Protein AF-A0A961GUF7-F1 (afdb_monomer_lite)

Radius of gyration: 29.28 Å; chains: 1; bounding box: 53×40×86 Å

Foldseek 3Di:
DDDDPPDDDDDDVPDDDDDQDQDPADPVLVVLVVLLVVLVVVLVVQLDDDPQLVVLVVQLVVLVVLLVPDDPPDPSNVVSVVSNVVSVVSNVVVNPRDPVSVVSVVVSVVSVVVSVVSSVVSSVVSVVPDPPPDPDPDDD

pLDDT: mean 87.53, std 17.54, range [31.72, 98.44]

Sequence (140 aa):
GEPERLTEARLRPGDTYTVIARPPATRREHKLASRVESLSETEARLARTTRSQRRAARALARAQRRLDRRRPGTRRHRRAAADEERAGRRFDKVMAPSRKLVAVRKELAAAERELKRSRAASLRAARRSRPDATTRVVYR

Secondary structure (DSSP, 8-state):
-PPP------PPTT------PPPPPPHHHHHHHHHHHHHHHHHHHHHSPPHHHHHHHHHHHHHHHHHHTSPTTSHHHHHHHHHHHHHHHHHHHHHSPPHHHHHHHHHHHHHHHHHHHHHHHHHHHHHHTS----------

Structure (mmCIF, N/CA/C/O backbone):
data_AF-A0A961GUF7-F1
#
_entry.id   AF-A0A961GUF7-F1
#
loop_
_atom_site.group_PDB
_atom_site.id
_atom_site.type_symbol
_atom_site.label_atom_id
_atom_site.label_alt_id
_atom_site.label_comp_id
_atom_site.label_asym_id
_atom_site.label_entity_id
_atom_site.label_seq_id
_atom_site.pdbx_PDB_ins_code
_atom_site.Cartn_x
_atom_site.Cartn_y
_atom_site.Cartn_z
_atom_site.occupancy
_atom_site.B_iso_or_equiv
_atom_site.auth_seq_id
_atom_site.auth_comp_id
_atom_site.auth_asym_id
_atom_site.auth_atom_id
_atom_site.pdbx_PDB_model_num
ATOM 1 N N . GLY A 1 1 ? 9.453 -22.318 -10.885 1.00 40.59 1 GLY A N 1
ATOM 2 C CA . GLY A 1 1 ? 8.403 -21.591 -11.616 1.00 40.59 1 GLY A CA 1
ATOM 3 C C . GLY A 1 1 ? 8.071 -22.406 -12.834 1.00 40.59 1 GLY A C 1
ATOM 4 O O . GLY A 1 1 ? 9.003 -22.860 -13.486 1.00 40.59 1 GLY A O 1
ATOM 5 N N . GLU A 1 2 ? 6.792 -22.666 -13.076 1.00 37.19 2 GLU A N 1
ATOM 6 C CA . GLU A 1 2 ? 6.354 -23.392 -14.270 1.00 37.19 2 GLU A CA 1
ATOM 7 C C . GLU A 1 2 ? 6.671 -22.583 -15.540 1.00 37.19 2 GLU A C 1
ATOM 9 O O . GLU A 1 2 ? 6.652 -21.348 -15.492 1.00 37.19 2 GLU A O 1
ATOM 14 N N . PRO A 1 3 ? 7.010 -23.239 -16.663 1.00 50.47 3 PRO A N 1
ATOM 15 C CA . PRO A 1 3 ? 7.293 -22.545 -17.911 1.00 50.47 3 PRO A CA 1
ATOM 16 C C . PRO A 1 3 ? 6.023 -21.876 -18.455 1.00 50.47 3 PRO A C 1
ATOM 18 O O . PRO A 1 3 ? 5.058 -22.539 -18.828 1.00 50.47 3 PRO A O 1
ATOM 21 N N . GLU A 1 4 ? 6.033 -20.546 -18.529 1.00 58.47 4 GLU A N 1
ATOM 22 C CA . GLU A 1 4 ? 4.960 -19.759 -19.139 1.00 58.47 4 GLU A CA 1
ATOM 23 C C . GLU A 1 4 ? 5.025 -19.889 -20.674 1.00 58.47 4 GLU A C 1
ATOM 25 O O . GLU A 1 4 ? 6.028 -19.542 -21.306 1.00 58.47 4 GLU A O 1
ATOM 30 N N . ARG A 1 5 ? 3.959 -20.411 -21.295 1.00 55.38 5 ARG A N 1
ATOM 31 C CA . ARG A 1 5 ? 3.856 -20.571 -22.755 1.00 55.38 5 ARG A CA 1
ATOM 32 C C . ARG A 1 5 ? 3.503 -19.214 -23.382 1.00 55.38 5 ARG A C 1
ATOM 34 O O . ARG A 1 5 ? 2.359 -18.782 -23.334 1.00 55.38 5 ARG A O 1
ATOM 41 N N . LEU A 1 6 ? 4.502 -18.523 -23.939 1.00 58.75 6 LEU A N 1
ATOM 42 C CA . LEU A 1 6 ? 4.379 -17.122 -24.382 1.00 58.75 6 LEU A CA 1
ATOM 43 C C . LEU A 1 6 ? 3.678 -16.944 -25.741 1.00 58.75 6 LEU A C 1
ATOM 45 O O . LEU A 1 6 ? 2.988 -15.949 -25.950 1.00 58.75 6 LEU A O 1
ATOM 49 N N . THR A 1 7 ? 3.882 -17.853 -26.697 1.00 62.16 7 THR A N 1
ATOM 50 C CA . THR A 1 7 ? 3.245 -17.832 -28.030 1.00 62.16 7 THR A CA 1
ATOM 51 C C . THR A 1 7 ? 3.310 -19.231 -28.644 1.00 62.16 7 THR A C 1
ATOM 53 O O . THR A 1 7 ? 4.280 -19.955 -28.423 1.00 62.16 7 THR A O 1
ATOM 56 N N . GLU A 1 8 ? 2.298 -19.604 -29.427 1.00 68.69 8 GLU A N 1
ATOM 57 C CA . GLU A 1 8 ? 2.283 -20.823 -30.237 1.00 68.69 8 GLU A CA 1
ATOM 58 C C . GLU A 1 8 ? 2.378 -20.436 -31.717 1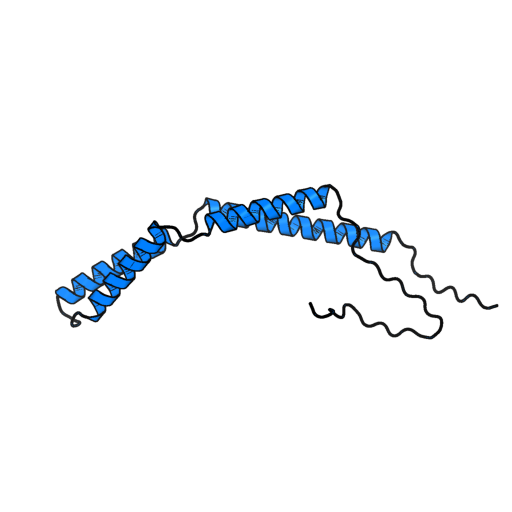.00 68.69 8 GLU A C 1
ATOM 60 O O . GLU A 1 8 ? 1.555 -19.673 -32.219 1.00 68.69 8 GLU A O 1
ATOM 65 N N . ALA A 1 9 ? 3.411 -20.925 -32.405 1.00 70.00 9 ALA A N 1
ATOM 66 C CA . ALA A 1 9 ? 3.609 -20.718 -33.835 1.00 70.00 9 ALA A CA 1
ATOM 67 C C . ALA A 1 9 ? 3.591 -22.077 -34.540 1.00 70.00 9 ALA A C 1
ATOM 69 O O . ALA A 1 9 ? 4.300 -22.998 -34.134 1.00 70.00 9 ALA A O 1
ATOM 70 N N . ARG A 1 10 ? 2.779 -22.206 -35.593 1.00 76.81 10 ARG A N 1
ATOM 71 C CA . ARG A 1 10 ? 2.791 -23.383 -36.469 1.00 76.81 10 ARG A CA 1
ATOM 72 C C . ARG A 1 10 ? 3.841 -23.158 -37.549 1.00 76.81 10 ARG A C 1
ATOM 74 O O . ARG A 1 10 ? 3.606 -22.378 -38.464 1.00 76.81 10 ARG A O 1
ATOM 81 N N . LEU A 1 11 ? 4.985 -23.816 -37.399 1.00 76.88 11 LEU A N 1
ATOM 82 C CA . LEU A 1 11 ? 6.093 -23.761 -38.349 1.00 76.88 11 LEU A CA 1
ATOM 83 C C . LEU A 1 11 ? 6.008 -24.949 -39.310 1.00 76.88 11 LEU A C 1
ATOM 85 O O . LEU A 1 11 ? 5.715 -26.071 -38.891 1.00 76.88 11 LEU A O 1
ATOM 89 N N . ARG A 1 12 ? 6.257 -24.704 -40.594 1.00 86.31 12 ARG A N 1
ATOM 90 C CA . ARG A 1 12 ? 6.441 -25.736 -41.616 1.00 86.31 12 ARG A CA 1
ATOM 91 C C . ARG A 1 12 ? 7.922 -26.130 -41.707 1.00 86.31 12 ARG A C 1
ATOM 93 O O . ARG A 1 12 ? 8.792 -25.336 -41.342 1.00 86.31 12 ARG A O 1
ATOM 100 N N . PRO A 1 13 ? 8.245 -27.334 -42.210 1.00 81.00 13 PRO A N 1
ATOM 101 C CA . PRO A 1 13 ? 9.623 -27.690 -42.536 1.00 81.00 13 PRO A CA 1
ATOM 102 C C . PRO A 1 13 ? 10.240 -26.657 -43.493 1.00 81.00 13 PRO A C 1
ATOM 104 O O . PRO A 1 13 ? 9.672 -26.380 -44.546 1.00 81.00 13 PRO A O 1
ATOM 107 N N . GLY A 1 14 ? 11.379 -26.076 -43.105 1.00 79.94 14 GLY A N 1
ATOM 108 C CA . GLY A 1 14 ? 12.050 -24.995 -43.841 1.00 79.94 14 GLY A CA 1
ATOM 109 C C . GLY A 1 14 ? 11.772 -23.579 -43.318 1.00 79.94 14 GLY A C 1
ATOM 110 O O . GLY A 1 14 ? 12.483 -22.651 -43.703 1.00 79.94 14 GLY A O 1
ATOM 111 N N . ASP A 1 15 ? 10.810 -23.394 -42.407 1.00 77.38 15 ASP A N 1
ATOM 112 C CA . ASP A 1 15 ? 10.565 -22.090 -41.787 1.00 77.38 15 ASP A CA 1
ATOM 113 C C . ASP A 1 15 ? 11.681 -21.719 -40.803 1.00 77.38 15 ASP A C 1
ATOM 115 O O . ASP A 1 15 ? 12.154 -22.534 -40.009 1.00 77.38 15 ASP A O 1
ATOM 119 N N . THR A 1 16 ? 12.057 -20.440 -40.801 1.00 73.62 16 THR A N 1
ATOM 120 C CA . THR A 1 16 ? 12.951 -19.864 -39.792 1.00 73.62 16 THR A CA 1
ATOM 121 C C . THR A 1 16 ? 12.153 -18.944 -38.881 1.00 73.62 16 THR A C 1
ATOM 123 O O . THR A 1 16 ? 11.399 -18.093 -39.349 1.00 73.62 16 THR A O 1
ATOM 126 N N . TYR A 1 17 ? 12.339 -19.073 -37.570 1.00 70.19 17 TYR A N 1
ATOM 127 C CA . TYR A 1 17 ? 11.728 -18.192 -36.579 1.00 70.19 17 TYR A CA 1
ATOM 128 C C . TYR A 1 17 ? 12.802 -17.417 -35.817 1.00 70.19 17 TYR A C 1
ATOM 130 O O . TYR A 1 17 ? 13.920 -17.887 -35.621 1.00 70.19 17 TYR A O 1
ATOM 138 N N . THR A 1 18 ? 12.457 -16.212 -35.361 1.00 71.50 18 THR A N 1
ATOM 139 C CA . THR A 1 18 ? 13.334 -15.398 -34.511 1.00 71.50 18 THR A CA 1
ATOM 140 C C . THR A 1 18 ? 12.664 -15.160 -33.169 1.00 71.50 18 THR A C 1
ATOM 142 O O . THR A 1 18 ? 11.615 -14.524 -33.090 1.00 71.50 18 THR A O 1
ATOM 145 N N . VAL A 1 19 ? 13.299 -15.620 -32.091 1.00 74.31 19 VAL A N 1
ATOM 146 C CA . VAL A 1 19 ? 12.893 -15.269 -30.727 1.00 74.31 19 VAL A CA 1
ATOM 147 C C . VAL A 1 19 ? 13.631 -14.002 -30.312 1.00 74.31 19 VAL A C 1
ATOM 149 O O . VAL A 1 19 ? 14.859 -13.924 -30.371 1.00 74.31 19 VAL A O 1
ATOM 152 N N . ILE A 1 20 ? 12.878 -12.987 -29.889 1.00 70.56 20 ILE A N 1
ATOM 153 C CA . ILE A 1 20 ? 13.441 -11.737 -29.375 1.00 70.56 20 ILE A CA 1
ATOM 154 C C . ILE A 1 20 ? 13.263 -11.730 -27.863 1.00 70.56 20 ILE A C 1
ATOM 156 O O . ILE A 1 20 ? 12.173 -11.469 -27.349 1.00 70.56 20 ILE A O 1
ATOM 160 N N . ALA A 1 21 ? 14.354 -12.024 -27.159 1.00 76.31 21 ALA A N 1
ATOM 161 C CA . ALA A 1 21 ? 14.432 -11.864 -25.716 1.00 76.31 21 ALA A CA 1
ATOM 162 C C . ALA A 1 21 ? 14.376 -10.377 -25.321 1.00 76.31 21 ALA A C 1
ATOM 164 O O . ALA A 1 21 ? 14.569 -9.476 -26.144 1.00 76.31 21 ALA A O 1
ATOM 165 N N . ARG A 1 22 ? 14.121 -10.104 -24.035 1.00 79.38 22 ARG A N 1
ATOM 166 C CA . ARG A 1 22 ? 14.211 -8.738 -23.509 1.00 79.38 22 ARG A CA 1
ATOM 167 C C . ARG A 1 22 ? 15.664 -8.251 -23.655 1.00 79.38 22 ARG A C 1
ATOM 169 O O . ARG A 1 22 ? 16.560 -8.964 -23.204 1.00 79.38 22 ARG A O 1
ATOM 176 N N . PRO A 1 23 ? 15.907 -7.070 -24.252 1.00 87.69 23 PRO A N 1
ATOM 177 C CA . PRO A 1 23 ? 17.255 -6.519 -24.327 1.00 87.69 23 PRO A CA 1
ATOM 178 C C . PRO A 1 23 ? 17.822 -6.264 -22.919 1.00 87.69 23 PRO A C 1
ATOM 180 O O . PRO A 1 23 ? 17.041 -6.124 -21.966 1.00 87.69 23 PRO A O 1
ATOM 183 N N . PRO A 1 24 ? 19.158 -6.189 -22.772 1.00 89.62 24 PRO A N 1
ATOM 184 C CA . PRO A 1 24 ? 19.772 -5.824 -21.501 1.00 89.62 24 PRO A CA 1
ATOM 185 C C . PRO A 1 24 ? 19.255 -4.461 -21.035 1.00 89.62 24 PRO A C 1
ATOM 187 O O . PRO A 1 24 ? 18.949 -3.581 -21.845 1.00 89.62 24 PRO A O 1
ATOM 190 N N . ALA A 1 25 ? 19.139 -4.297 -19.718 1.00 92.06 25 ALA A N 1
ATOM 191 C CA . ALA A 1 25 ? 18.610 -3.069 -19.151 1.00 92.06 25 ALA A CA 1
ATOM 192 C C . ALA A 1 25 ? 19.549 -1.887 -19.428 1.00 92.06 25 ALA A C 1
ATOM 194 O O . ALA A 1 25 ? 20.769 -1.980 -19.295 1.00 92.06 25 ALA A O 1
ATOM 195 N N . THR A 1 26 ? 18.977 -0.743 -19.795 1.00 94.75 26 THR A N 1
ATOM 196 C CA . THR A 1 26 ? 19.767 0.478 -20.011 1.00 94.75 26 THR A CA 1
ATOM 197 C C . THR A 1 26 ? 20.189 1.112 -18.682 1.00 94.75 26 THR A C 1
ATOM 199 O O . THR A 1 26 ? 19.563 0.897 -17.643 1.00 94.75 26 THR A O 1
ATOM 202 N N . ARG A 1 27 ? 21.197 2.002 -18.693 1.00 96.56 27 ARG A N 1
ATOM 203 C CA . ARG A 1 27 ? 21.594 2.779 -17.496 1.00 96.56 27 ARG A CA 1
ATOM 204 C C . ARG A 1 27 ? 20.412 3.527 -16.865 1.00 96.56 27 ARG A C 1
ATOM 206 O O . ARG A 1 27 ? 20.327 3.630 -15.642 1.00 96.56 27 ARG A O 1
ATOM 213 N N . ARG A 1 28 ? 19.490 4.047 -17.686 1.00 95.38 28 ARG A N 1
ATOM 214 C CA . ARG A 1 28 ? 18.261 4.702 -17.210 1.00 95.38 28 ARG A CA 1
ATOM 215 C C . ARG A 1 28 ? 17.332 3.706 -16.518 1.00 95.38 28 ARG A C 1
ATOM 217 O O . ARG A 1 28 ? 16.803 4.018 -15.457 1.00 95.38 28 ARG A O 1
ATOM 224 N N . GLU A 1 29 ? 17.150 2.521 -17.090 1.00 96.00 29 GLU A N 1
ATOM 225 C CA . GLU A 1 29 ? 16.317 1.467 -16.501 1.00 96.00 29 GLU A CA 1
ATOM 226 C C . GLU A 1 29 ? 16.893 0.946 -15.188 1.00 96.00 29 GLU A C 1
ATOM 228 O O . GLU A 1 29 ? 16.124 0.720 -14.260 1.00 96.00 29 GLU A O 1
ATOM 233 N N . HIS A 1 30 ? 18.219 0.836 -15.071 1.00 97.75 30 HIS A N 1
ATOM 234 C CA . HIS A 1 30 ? 18.876 0.533 -13.799 1.00 97.75 30 HIS A CA 1
ATOM 235 C C . HIS A 1 30 ? 18.569 1.595 -12.740 1.00 97.75 30 HIS A C 1
ATOM 237 O O . HIS A 1 30 ? 18.101 1.254 -11.659 1.00 97.75 30 HIS A O 1
ATOM 243 N N . LYS A 1 31 ? 18.728 2.887 -13.064 1.00 98.00 31 LYS A N 1
ATOM 244 C CA . LYS A 1 31 ? 18.386 3.981 -12.136 1.00 98.00 31 LYS A CA 1
ATOM 245 C C . LYS A 1 31 ? 16.916 3.946 -11.705 1.00 98.00 31 LYS A C 1
ATOM 247 O O . LYS A 1 31 ? 16.616 4.140 -10.530 1.00 98.00 31 LYS A O 1
ATOM 252 N N . LEU A 1 32 ? 15.999 3.707 -12.644 1.00 97.56 32 LEU A N 1
ATOM 253 C CA . LEU A 1 32 ? 14.570 3.590 -12.347 1.00 97.56 32 LEU A CA 1
ATOM 254 C C . LEU A 1 32 ? 14.267 2.366 -11.476 1.00 97.56 32 LEU A C 1
ATOM 256 O O . LEU A 1 32 ? 13.469 2.478 -10.552 1.00 97.56 32 LEU A O 1
ATOM 260 N N . ALA A 1 33 ? 14.914 1.228 -11.734 1.00 97.50 33 ALA A N 1
ATOM 261 C CA . ALA A 1 33 ? 14.763 0.021 -10.928 1.00 97.50 33 ALA A CA 1
ATOM 262 C C . ALA A 1 33 ? 15.242 0.241 -9.487 1.00 97.50 33 ALA A C 1
ATOM 264 O O . ALA A 1 33 ? 14.477 -0.022 -8.564 1.00 97.50 33 ALA A O 1
ATOM 265 N N . SER A 1 34 ? 16.430 0.822 -9.292 1.00 98.19 34 SER A N 1
ATOM 266 C CA . SER A 1 34 ? 16.925 1.170 -7.954 1.00 98.19 34 SER A CA 1
ATOM 267 C C . SER A 1 34 ? 15.997 2.156 -7.240 1.00 98.19 34 SER A C 1
ATOM 269 O O . SER A 1 34 ? 15.738 2.018 -6.051 1.00 98.19 34 SER A O 1
ATOM 271 N N . ARG A 1 35 ? 15.426 3.132 -7.962 1.00 98.00 35 ARG A N 1
ATOM 272 C CA . ARG A 1 35 ? 14.443 4.058 -7.378 1.00 98.00 35 ARG A CA 1
ATOM 273 C C . ARG A 1 35 ? 13.168 3.341 -6.927 1.00 98.00 35 ARG A C 1
ATOM 275 O O . ARG A 1 35 ? 12.659 3.654 -5.854 1.00 98.00 35 ARG A O 1
ATOM 282 N N . VAL A 1 36 ? 12.644 2.418 -7.737 1.00 98.31 36 VAL A N 1
ATOM 283 C CA . VAL A 1 36 ? 11.478 1.590 -7.378 1.00 98.31 36 VAL A CA 1
ATOM 284 C C . VAL A 1 36 ? 11.777 0.778 -6.120 1.00 98.31 36 VAL A C 1
ATOM 286 O O . VAL A 1 36 ? 10.971 0.781 -5.196 1.00 98.31 36 VAL A O 1
ATOM 289 N N . GLU A 1 37 ? 12.951 0.157 -6.050 1.00 98.31 37 GLU A N 1
ATOM 290 C CA . GLU A 1 37 ? 13.391 -0.624 -4.893 1.00 98.31 37 GLU A CA 1
ATOM 291 C C . GLU A 1 37 ? 13.453 0.227 -3.616 1.00 98.31 37 GLU A C 1
ATOM 293 O O . GLU A 1 37 ? 12.766 -0.076 -2.642 1.00 98.31 37 GLU A O 1
ATOM 298 N N . SER A 1 38 ? 14.149 1.368 -3.641 1.00 98.12 38 SER A N 1
ATOM 299 C CA . SER A 1 38 ? 14.241 2.258 -2.473 1.00 98.12 38 SER A CA 1
ATOM 300 C C . SER A 1 38 ? 12.882 2.816 -2.022 1.00 98.12 38 SER A C 1
ATOM 302 O O . SER A 1 38 ? 12.622 2.978 -0.822 1.00 98.12 38 SER A O 1
ATOM 304 N N . LEU A 1 39 ? 11.992 3.135 -2.971 1.00 98.31 39 LEU A N 1
ATOM 305 C CA . LEU A 1 39 ? 10.632 3.582 -2.661 1.00 98.31 39 LEU A CA 1
ATOM 306 C C . LEU A 1 39 ? 9.795 2.447 -2.062 1.00 98.31 39 LEU A C 1
ATOM 308 O O . LEU A 1 39 ? 9.063 2.696 -1.105 1.00 98.31 39 LEU A O 1
ATOM 312 N N . SER A 1 40 ? 9.938 1.222 -2.571 1.00 98.25 40 SER A N 1
ATOM 313 C CA . SER A 1 40 ? 9.279 0.023 -2.044 1.00 98.25 40 SER A CA 1
ATOM 314 C C . SER A 1 40 ? 9.712 -0.270 -0.606 1.00 98.25 40 SER A C 1
ATOM 316 O O . SER A 1 40 ? 8.872 -0.441 0.274 1.00 98.25 40 SER A O 1
ATOM 318 N N . GLU A 1 41 ? 11.012 -0.217 -0.308 1.00 98.19 41 GLU A N 1
ATOM 319 C CA . GLU A 1 41 ? 11.518 -0.375 1.062 1.00 98.19 41 GLU A CA 1
ATOM 320 C C . GLU A 1 41 ? 10.976 0.703 2.009 1.00 98.19 41 GLU A C 1
ATOM 322 O O . GLU A 1 41 ? 10.604 0.437 3.159 1.00 98.19 41 GLU A O 1
ATOM 327 N N . THR A 1 42 ? 10.908 1.945 1.522 1.00 97.69 42 THR A N 1
ATOM 328 C CA . THR A 1 42 ? 10.363 3.064 2.291 1.00 97.69 42 THR A CA 1
ATOM 329 C C . THR A 1 42 ? 8.868 2.893 2.545 1.00 97.69 42 THR A C 1
ATOM 331 O O . THR A 1 42 ? 8.425 3.135 3.671 1.00 97.69 42 THR A O 1
ATOM 334 N N . GLU A 1 43 ? 8.100 2.464 1.541 1.00 97.94 43 GLU A N 1
ATOM 335 C CA . GLU A 1 43 ? 6.679 2.127 1.661 1.00 97.94 43 GLU A CA 1
ATOM 336 C C . GLU A 1 43 ? 6.488 1.036 2.710 1.00 97.94 43 GLU A C 1
ATOM 338 O O . GLU A 1 43 ? 5.785 1.268 3.695 1.00 97.94 43 GLU A O 1
ATOM 343 N N . ALA A 1 44 ? 7.224 -0.071 2.583 1.00 97.38 44 ALA A N 1
ATOM 344 C CA . ALA A 1 44 ? 7.137 -1.209 3.484 1.00 97.38 44 ALA A CA 1
ATOM 345 C C . ALA A 1 44 ? 7.438 -0.802 4.927 1.00 97.38 44 ALA A C 1
ATOM 347 O O . ALA A 1 44 ? 6.721 -1.192 5.847 1.00 97.38 44 ALA A O 1
ATOM 348 N N . ARG A 1 45 ? 8.468 0.028 5.149 1.00 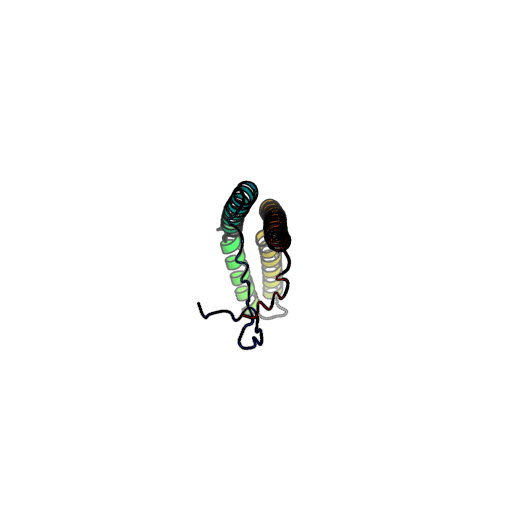96.94 45 ARG A N 1
ATOM 349 C CA . ARG A 1 45 ? 8.806 0.567 6.475 1.00 96.94 45 ARG A CA 1
ATOM 350 C C . ARG A 1 45 ? 7.692 1.448 7.045 1.00 96.94 45 ARG A C 1
ATOM 352 O O . ARG A 1 45 ? 7.393 1.337 8.232 1.00 96.94 45 ARG A O 1
ATOM 359 N N . LEU A 1 46 ? 7.103 2.326 6.233 1.00 95.38 46 LEU A N 1
ATOM 360 C CA . LEU A 1 46 ? 6.041 3.247 6.657 1.00 95.38 46 LEU A CA 1
ATOM 361 C C . LEU A 1 46 ? 4.689 2.550 6.858 1.00 95.38 46 LEU A C 1
ATOM 363 O O . LEU A 1 46 ? 3.886 3.015 7.665 1.00 95.38 46 LEU A O 1
ATOM 367 N N . ALA A 1 47 ? 4.440 1.454 6.145 1.00 94.94 47 ALA A N 1
ATOM 368 C CA . ALA A 1 47 ? 3.231 0.649 6.257 1.00 94.94 47 ALA A CA 1
ATOM 369 C C . ALA A 1 47 ? 3.228 -0.264 7.496 1.00 94.94 47 ALA A C 1
ATOM 371 O O . ALA A 1 47 ? 2.176 -0.790 7.866 1.00 94.94 47 ALA A O 1
ATOM 372 N N . ARG A 1 48 ? 4.378 -0.451 8.168 1.00 94.75 48 ARG A N 1
ATOM 373 C CA . ARG A 1 48 ? 4.464 -1.303 9.364 1.00 94.75 48 ARG A CA 1
ATOM 374 C C . ARG A 1 48 ? 3.535 -0.813 10.465 1.00 94.75 48 ARG A C 1
ATOM 376 O O . ARG A 1 48 ? 3.498 0.370 10.805 1.00 94.75 48 ARG A O 1
ATOM 383 N N . THR A 1 49 ? 2.859 -1.764 11.105 1.00 93.75 49 THR A N 1
ATOM 384 C CA . THR A 1 49 ? 1.958 -1.461 12.212 1.00 93.75 49 THR A CA 1
ATOM 385 C C . THR A 1 49 ? 2.714 -0.864 13.395 1.00 93.75 49 THR A C 1
ATOM 387 O O . THR A 1 49 ? 3.626 -1.460 13.974 1.00 93.75 49 THR A O 1
ATOM 390 N N . THR A 1 50 ? 2.284 0.315 13.817 1.00 95.00 50 THR A N 1
ATOM 391 C CA . THR A 1 50 ? 2.918 1.061 14.904 1.00 95.00 50 THR A CA 1
ATOM 392 C C . THR A 1 50 ? 2.381 0.649 16.279 1.00 95.00 50 THR A C 1
ATOM 394 O O . THR A 1 50 ? 1.353 -0.021 16.433 1.00 95.00 50 THR A O 1
ATOM 397 N N . ARG A 1 51 ? 3.077 1.059 17.348 1.00 96.75 51 ARG A N 1
ATOM 398 C CA . ARG A 1 51 ? 2.614 0.832 18.730 1.00 96.75 51 ARG A CA 1
ATOM 399 C C . ARG A 1 51 ? 1.297 1.561 19.021 1.00 96.75 51 ARG A C 1
ATOM 401 O O . ARG A 1 51 ? 0.475 1.032 19.768 1.00 96.75 51 ARG A O 1
ATOM 408 N N . SER A 1 52 ? 1.087 2.749 18.452 1.00 95.88 52 SER A N 1
ATOM 409 C CA . SER A 1 52 ? -0.149 3.526 18.616 1.00 95.88 52 SER A CA 1
ATOM 410 C C . SER A 1 52 ? -1.342 2.831 17.962 1.00 95.88 52 SER A C 1
ATOM 412 O O . SE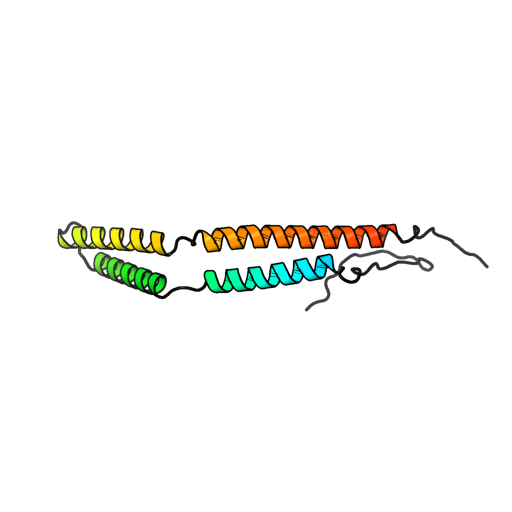R A 1 52 ? -2.369 2.692 18.621 1.00 95.88 52 SER A O 1
ATOM 414 N N . GLN A 1 53 ? -1.184 2.304 16.744 1.00 96.88 53 GLN A N 1
ATOM 415 C CA . GLN A 1 53 ? -2.205 1.502 16.056 1.00 96.88 53 GLN A CA 1
ATOM 416 C C . GLN A 1 53 ? -2.592 0.262 16.868 1.00 96.88 53 GLN A C 1
ATOM 418 O O . GLN A 1 53 ? -3.769 0.046 17.151 1.00 96.88 53 GLN A O 1
ATOM 423 N N . ARG A 1 54 ? -1.604 -0.497 17.364 1.00 97.69 54 ARG A N 1
ATOM 424 C CA . ARG A 1 54 ? -1.862 -1.655 18.243 1.00 97.69 54 ARG A CA 1
ATOM 425 C C . ARG A 1 54 ? -2.593 -1.269 19.530 1.00 97.69 54 ARG A C 1
ATOM 427 O O . ARG A 1 54 ? -3.476 -1.994 19.983 1.00 97.69 54 ARG A O 1
ATOM 434 N N . ARG A 1 55 ? -2.232 -0.137 20.145 1.00 97.94 55 ARG A N 1
ATOM 435 C CA . ARG A 1 55 ? -2.908 0.373 21.350 1.00 97.94 55 ARG A CA 1
ATOM 436 C C . ARG A 1 55 ? -4.350 0.787 21.060 1.00 97.94 55 ARG A C 1
ATOM 438 O O . ARG A 1 55 ? -5.219 0.443 21.854 1.00 97.94 55 ARG A O 1
ATOM 445 N N . ALA A 1 56 ? -4.598 1.473 19.946 1.00 98.00 56 ALA A N 1
ATOM 446 C CA . ALA A 1 56 ? -5.940 1.866 19.528 1.00 98.00 56 ALA A CA 1
ATOM 447 C C . ALA A 1 56 ? -6.822 0.636 19.260 1.00 98.00 56 ALA A C 1
ATOM 449 O O . ALA A 1 56 ? -7.912 0.550 19.815 1.00 98.00 56 ALA A O 1
ATOM 450 N N . ALA A 1 57 ? -6.304 -0.366 18.538 1.00 97.81 57 ALA A N 1
ATOM 451 C CA . ALA A 1 57 ? -7.002 -1.630 18.284 1.00 97.81 57 ALA A CA 1
ATOM 452 C C . ALA A 1 57 ? -7.396 -2.345 19.586 1.00 97.81 57 ALA A C 1
ATOM 454 O O . ALA A 1 57 ? -8.543 -2.737 19.784 1.00 97.81 57 ALA A O 1
ATOM 455 N N . ARG A 1 58 ? -6.452 -2.458 20.533 1.00 98.19 58 ARG A N 1
ATOM 456 C CA . ARG A 1 58 ? -6.711 -3.065 21.849 1.00 98.19 58 ARG A CA 1
ATOM 457 C C . ARG A 1 58 ? -7.718 -2.269 22.678 1.00 98.19 58 ARG A C 1
ATOM 459 O O . ARG A 1 58 ? -8.468 -2.871 23.443 1.00 98.19 58 ARG A O 1
ATOM 466 N N . ALA A 1 59 ? -7.702 -0.939 22.586 1.00 98.12 59 ALA A N 1
ATOM 467 C CA . ALA A 1 59 ? -8.657 -0.084 23.283 1.00 98.12 59 ALA A CA 1
ATOM 468 C C . ALA A 1 59 ? -10.075 -0.278 22.730 1.00 98.12 59 ALA A C 1
ATOM 470 O O . ALA A 1 59 ? -10.985 -0.521 23.521 1.00 98.12 59 ALA A O 1
ATOM 471 N N . LEU A 1 60 ? -10.232 -0.277 21.403 1.00 98.38 60 LEU A N 1
ATOM 472 C CA . LEU A 1 60 ? -11.506 -0.542 20.735 1.00 98.38 60 LEU A CA 1
ATOM 473 C C . LEU A 1 60 ? -12.059 -1.924 21.105 1.00 98.38 60 LEU A C 1
ATOM 475 O O . LEU A 1 60 ? -13.153 -2.019 21.650 1.00 98.38 60 LEU A O 1
ATOM 479 N N . ALA A 1 61 ? -11.248 -2.979 20.988 1.00 98.44 61 ALA A N 1
ATOM 480 C CA . ALA A 1 61 ? -11.659 -4.339 21.352 1.00 98.44 61 ALA A CA 1
ATOM 481 C C . ALA A 1 61 ? -12.034 -4.498 22.843 1.00 98.44 61 ALA A C 1
ATOM 483 O O . ALA A 1 61 ? -12.771 -5.406 23.232 1.00 98.44 61 ALA A O 1
ATOM 484 N N . ARG A 1 62 ? -11.492 -3.662 23.737 1.00 98.31 62 ARG A N 1
ATOM 485 C CA . ARG A 1 62 ? -11.908 -3.632 25.151 1.00 98.31 62 ARG A CA 1
ATOM 486 C C . ARG A 1 62 ? -13.223 -2.884 25.340 1.00 98.31 62 ARG A C 1
ATOM 488 O O . ARG A 1 62 ? -14.008 -3.300 26.189 1.00 98.31 62 ARG A O 1
ATOM 495 N N . ALA A 1 63 ? -13.441 -1.801 24.597 1.00 97.81 63 ALA A N 1
ATOM 496 C CA . ALA A 1 63 ? -14.677 -1.030 24.643 1.00 97.81 63 ALA A CA 1
ATOM 497 C C . ALA A 1 63 ? -15.858 -1.845 24.094 1.00 97.81 63 ALA A C 1
ATOM 499 O O . ALA A 1 63 ? -16.864 -1.958 24.786 1.00 97.81 63 ALA A O 1
ATOM 500 N N . GLN A 1 64 ? -15.672 -2.527 22.961 1.00 98.19 64 GLN A N 1
ATOM 501 C CA . GLN A 1 64 ? -16.651 -3.449 22.370 1.00 98.19 64 GLN A CA 1
ATOM 502 C C . GLN A 1 64 ? -17.041 -4.558 23.353 1.00 98.19 64 GLN A C 1
ATOM 504 O O . GLN A 1 64 ? -18.183 -4.624 23.788 1.00 98.19 64 GLN A O 1
ATOM 509 N N . ARG A 1 65 ? -16.063 -5.300 23.896 1.00 98.25 65 ARG A N 1
ATOM 510 C CA . ARG A 1 65 ? -16.340 -6.316 24.933 1.00 98.25 65 ARG A CA 1
ATOM 511 C C . ARG A 1 65 ? -17.042 -5.763 26.171 1.00 98.25 65 ARG A C 1
ATOM 513 O O . ARG A 1 65 ? -17.731 -6.495 26.880 1.00 98.25 65 ARG A O 1
ATOM 520 N N . ARG A 1 66 ? -16.794 -4.497 26.522 1.00 97.19 66 ARG A N 1
ATOM 521 C CA . ARG A 1 66 ? -17.483 -3.855 27.642 1.00 97.19 66 ARG A CA 1
ATOM 522 C C . ARG A 1 66 ? -18.929 -3.551 27.271 1.00 97.19 66 ARG A C 1
ATOM 524 O O . ARG A 1 66 ? -19.768 -3.767 28.136 1.00 97.19 66 ARG A O 1
ATOM 531 N N . LEU A 1 67 ? -19.193 -3.070 26.059 1.00 97.69 67 LEU A N 1
ATOM 532 C CA . LEU A 1 67 ? -20.531 -2.820 25.530 1.00 97.69 67 LEU A CA 1
ATOM 533 C C . LEU A 1 67 ? -21.359 -4.109 25.499 1.00 97.69 67 LEU A C 1
ATOM 535 O O . LEU A 1 67 ? -22.411 -4.140 26.132 1.00 97.69 67 LEU A O 1
ATOM 539 N N . ASP A 1 68 ? -20.818 -5.182 24.918 1.00 97.31 68 ASP A N 1
ATOM 540 C CA . ASP A 1 68 ? -21.500 -6.478 24.755 1.00 97.31 68 ASP A CA 1
ATOM 541 C C . ASP A 1 68 ? -21.968 -7.082 26.086 1.00 97.31 68 ASP A C 1
ATOM 543 O O . ASP A 1 68 ? -23.010 -7.721 26.184 1.00 97.31 68 ASP A O 1
ATOM 547 N N . ARG A 1 69 ? -21.204 -6.855 27.161 1.00 97.12 69 ARG A N 1
ATOM 548 C CA . ARG A 1 69 ? -21.533 -7.350 28.507 1.00 97.12 69 ARG A CA 1
ATOM 549 C C . ARG A 1 69 ? -22.600 -6.527 29.223 1.00 97.12 69 ARG A C 1
ATOM 551 O O . ARG A 1 69 ? -23.037 -6.920 30.307 1.00 97.12 69 ARG A O 1
ATOM 558 N N . ARG A 1 70 ? -22.951 -5.331 28.740 1.00 96.38 70 ARG A N 1
ATOM 559 C CA . ARG A 1 70 ? -23.944 -4.478 29.409 1.00 96.38 70 ARG A CA 1
ATOM 560 C C . ARG A 1 70 ? -25.323 -4.741 28.832 1.00 96.38 70 ARG A C 1
ATOM 562 O O . ARG A 1 70 ? -25.513 -4.750 27.628 1.00 96.38 70 ARG A O 1
ATOM 569 N N . ARG A 1 71 ? -26.314 -4.842 29.719 1.00 96.56 71 ARG A N 1
ATOM 570 C CA . ARG A 1 71 ? -27.719 -4.950 29.325 1.00 96.56 71 ARG A CA 1
ATOM 571 C C . ARG A 1 71 ? -28.157 -3.705 28.529 1.00 96.56 71 ARG A C 1
ATOM 573 O O . ARG A 1 71 ? -28.044 -2.598 29.084 1.00 96.56 71 ARG A O 1
ATOM 580 N N . PRO A 1 72 ? -28.686 -3.869 27.303 1.00 97.00 72 PRO A N 1
ATOM 581 C CA . PRO A 1 72 ? -29.234 -2.777 26.501 1.00 97.00 72 PRO A CA 1
ATOM 582 C C . PRO A 1 72 ? -30.297 -1.956 27.242 1.00 97.00 72 PRO A C 1
ATOM 584 O O . PRO A 1 72 ? -30.917 -2.421 28.198 1.00 97.00 72 PRO A O 1
ATOM 587 N N . GLY A 1 73 ? -30.462 -0.691 26.850 1.00 94.81 73 GLY A N 1
ATOM 588 C CA . GLY A 1 73 ? -31.404 0.252 27.477 1.00 94.81 73 GLY A CA 1
ATOM 589 C C . GLY A 1 73 ? -30.943 0.850 28.816 1.00 94.81 73 GLY A C 1
ATOM 590 O O . GLY A 1 73 ? -31.441 1.890 29.244 1.00 94.81 73 GLY A O 1
ATOM 591 N N . THR A 1 74 ? -29.930 0.276 29.473 1.00 97.56 74 THR A N 1
ATOM 592 C CA . THR A 1 74 ? -29.431 0.800 30.757 1.00 97.56 74 THR A CA 1
ATOM 593 C C . THR A 1 74 ? -28.526 2.032 30.593 1.00 97.56 74 THR A C 1
ATOM 595 O O . THR A 1 74 ? -27.846 2.215 29.580 1.00 97.56 74 THR A O 1
ATOM 598 N N . ARG A 1 75 ? -28.423 2.874 31.637 1.00 97.38 75 ARG A N 1
ATOM 599 C CA . ARG A 1 75 ? -27.460 4.002 31.675 1.00 97.38 75 ARG A CA 1
ATOM 600 C C . ARG A 1 75 ? -26.011 3.529 31.497 1.00 97.38 75 ARG A C 1
ATOM 602 O O . ARG A 1 75 ? -25.212 4.212 30.862 1.00 97.38 75 ARG A O 1
ATOM 609 N N . ARG A 1 76 ? -25.668 2.357 32.049 1.00 97.12 76 ARG A N 1
ATOM 610 C CA . ARG A 1 76 ? -24.330 1.754 31.920 1.00 97.12 76 ARG A CA 1
ATOM 611 C C . ARG A 1 76 ? -24.040 1.316 30.481 1.00 97.12 76 ARG A C 1
ATOM 613 O O . ARG A 1 76 ? -22.925 1.536 30.025 1.00 97.12 76 ARG A O 1
ATOM 620 N N . HIS A 1 77 ? -25.026 0.761 29.774 1.00 98.12 77 HIS A N 1
ATOM 621 C CA . HIS A 1 77 ? -24.904 0.442 28.349 1.00 98.12 77 HIS A CA 1
ATOM 622 C C . HIS A 1 77 ? -24.723 1.701 27.500 1.00 98.12 77 HIS A C 1
ATOM 624 O O . HIS A 1 77 ? -23.778 1.767 26.726 1.00 98.12 77 HIS A O 1
ATOM 630 N N . ARG A 1 78 ? -25.536 2.747 27.716 1.00 97.75 78 ARG A N 1
ATOM 631 C CA . ARG A 1 78 ? -25.376 4.034 27.009 1.00 97.75 78 ARG A CA 1
ATOM 632 C C . ARG A 1 78 ? -23.970 4.626 27.163 1.00 97.75 78 ARG A C 1
ATOM 634 O O . ARG A 1 78 ? -23.388 5.086 26.190 1.00 97.75 78 ARG A O 1
ATOM 641 N N . ARG A 1 79 ? -23.397 4.572 28.372 1.00 97.81 79 ARG A N 1
ATOM 642 C CA . ARG A 1 79 ? -22.004 4.994 28.609 1.00 97.81 79 ARG A CA 1
ATOM 643 C C . ARG A 1 79 ? -20.996 4.123 27.856 1.00 97.81 79 ARG A C 1
ATOM 645 O O . ARG A 1 79 ? -20.098 4.664 27.228 1.00 97.81 79 ARG A O 1
ATOM 652 N N . ALA A 1 80 ? -21.157 2.800 27.897 1.00 97.88 80 ALA A N 1
ATOM 653 C CA . ALA A 1 80 ? -20.270 1.883 27.183 1.00 97.88 80 ALA A CA 1
ATOM 654 C C . ALA A 1 80 ? -20.329 2.080 25.657 1.00 97.88 80 ALA A C 1
ATOM 656 O O . ALA A 1 80 ? -19.290 2.008 25.013 1.00 97.88 80 ALA A O 1
ATOM 657 N N . ALA A 1 81 ? -21.505 2.390 25.104 1.00 98.12 81 ALA A N 1
ATOM 658 C CA . ALA A 1 81 ? -21.673 2.692 23.684 1.00 98.12 81 ALA A CA 1
ATOM 659 C C . ALA A 1 81 ? -20.921 3.975 23.295 1.00 98.12 81 ALA A C 1
ATOM 661 O O . ALA A 1 81 ? -20.167 3.980 22.332 1.00 98.12 81 ALA A O 1
ATOM 662 N N . ALA A 1 82 ? -21.030 5.035 24.104 1.00 98.00 82 ALA A N 1
ATOM 663 C CA . ALA A 1 82 ? -20.282 6.272 23.873 1.00 98.00 82 ALA A CA 1
ATOM 664 C C . ALA A 1 82 ? -18.752 6.090 23.996 1.00 98.00 82 ALA A C 1
ATOM 666 O O . ALA A 1 82 ? -17.980 6.785 23.330 1.00 98.00 82 ALA A O 1
ATOM 667 N N . ASP A 1 83 ? -18.295 5.186 24.868 1.00 97.81 83 ASP A N 1
ATOM 668 C CA . ASP A 1 83 ? -16.876 4.833 24.989 1.00 97.81 83 ASP A CA 1
ATOM 669 C C . ASP A 1 83 ? -16.380 4.038 23.771 1.00 97.81 83 ASP A C 1
ATOM 671 O O . ASP A 1 83 ? -15.271 4.284 23.293 1.00 97.81 83 ASP A O 1
ATOM 675 N N . GLU A 1 84 ? -17.193 3.101 23.275 1.00 98.38 84 GLU A N 1
ATOM 676 C CA . GLU A 1 84 ? -16.928 2.324 22.060 1.00 98.38 84 GLU A CA 1
ATOM 677 C C . GLU A 1 84 ? -16.811 3.241 20.847 1.00 98.38 84 GLU A C 1
ATOM 679 O O . GLU A 1 84 ? -15.771 3.236 20.190 1.00 98.38 84 GLU A O 1
ATOM 684 N N . GLU A 1 85 ? -17.772 4.143 20.663 1.00 98.31 85 GLU A N 1
ATOM 685 C CA . GLU A 1 85 ? -17.772 5.087 19.551 1.00 98.31 85 GLU A CA 1
ATOM 686 C C . GLU A 1 85 ? -16.527 5.990 19.573 1.00 98.31 85 GLU A C 1
ATOM 688 O O . GLU A 1 85 ? -15.853 6.192 18.558 1.00 98.31 85 GLU A O 1
ATOM 693 N N . ARG A 1 86 ? -16.154 6.509 20.752 1.00 98.12 86 ARG A N 1
ATOM 694 C CA . ARG A 1 86 ? -14.921 7.298 20.906 1.00 98.12 86 ARG A CA 1
ATOM 695 C C . ARG A 1 86 ? -13.672 6.486 20.583 1.00 98.12 86 ARG A C 1
ATOM 697 O O . ARG A 1 86 ? -12.743 7.017 19.964 1.00 98.12 86 ARG A O 1
ATOM 704 N N . ALA A 1 87 ? -13.617 5.230 21.022 1.00 97.81 87 ALA A N 1
ATOM 705 C CA . ALA A 1 87 ? -12.507 4.342 20.707 1.00 97.81 87 ALA A CA 1
ATOM 706 C C . ALA A 1 87 ? -12.445 4.036 19.201 1.00 97.81 87 ALA A C 1
ATOM 708 O O . ALA A 1 87 ? -11.342 4.039 18.652 1.00 97.81 87 ALA A O 1
ATOM 709 N N . GLY A 1 88 ? -13.597 3.866 18.544 1.00 98.38 88 GLY A N 1
ATOM 710 C CA . GLY A 1 88 ? -13.738 3.659 17.101 1.00 98.38 88 GLY A CA 1
ATOM 711 C C . GLY A 1 88 ? -13.203 4.845 16.307 1.00 98.38 88 GLY A C 1
ATOM 712 O O . GLY A 1 88 ? -12.221 4.710 15.583 1.00 98.38 88 GLY A O 1
ATOM 713 N N . ARG A 1 89 ? -13.701 6.057 16.583 1.00 98.12 89 ARG A N 1
ATOM 714 C CA . ARG A 1 89 ? -13.205 7.293 15.941 1.00 98.12 89 ARG A CA 1
ATOM 715 C C . ARG A 1 89 ? -11.690 7.468 16.095 1.00 98.12 89 ARG A C 1
ATOM 717 O O . ARG A 1 89 ? -11.000 7.928 15.183 1.00 98.12 89 ARG A O 1
ATOM 724 N N . ARG A 1 90 ? -11.137 7.117 17.265 1.00 97.06 90 ARG A N 1
ATOM 725 C CA . ARG A 1 90 ? -9.685 7.166 17.501 1.00 97.06 90 ARG A CA 1
ATOM 726 C C . ARG A 1 90 ?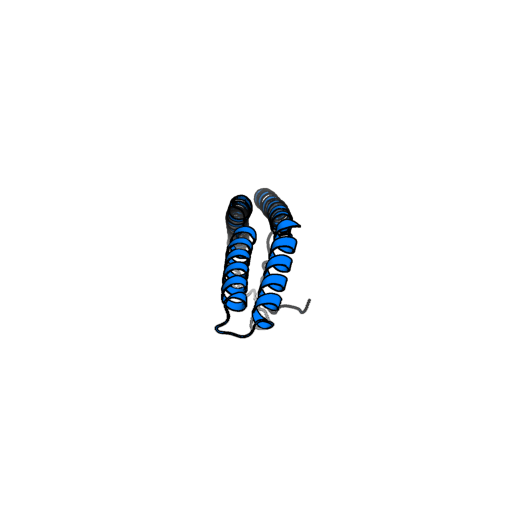 -8.940 6.095 16.707 1.00 97.06 90 ARG A C 1
ATOM 728 O O . ARG A 1 90 ? -7.843 6.377 16.225 1.00 97.06 90 ARG A O 1
ATOM 735 N N . PHE A 1 91 ? -9.487 4.887 16.622 1.00 98.00 91 PHE A N 1
ATOM 736 C CA . PHE A 1 91 ? -8.934 3.801 15.824 1.00 98.00 91 PHE A CA 1
ATOM 737 C C . PHE A 1 91 ? -8.848 4.210 14.353 1.00 98.00 91 PHE A C 1
ATOM 739 O O . PHE A 1 91 ? -7.746 4.195 13.807 1.00 98.00 91 PHE A O 1
ATOM 746 N N . ASP A 1 92 ? -9.941 4.702 13.773 1.00 97.69 92 ASP A N 1
ATOM 747 C CA . ASP A 1 92 ? -9.999 5.126 12.369 1.00 97.69 92 ASP A CA 1
ATOM 748 C C . ASP A 1 92 ? -8.966 6.213 12.068 1.00 97.69 92 ASP A C 1
ATOM 750 O O . ASP A 1 92 ? -8.167 6.100 11.136 1.00 97.69 92 ASP A O 1
ATOM 754 N N . LYS A 1 93 ? -8.891 7.232 12.934 1.00 96.44 93 LYS A N 1
ATOM 755 C CA . LYS A 1 93 ? -7.913 8.320 12.808 1.00 96.44 93 LYS A CA 1
ATOM 756 C C . LYS A 1 93 ? -6.465 7.821 12.783 1.00 96.44 93 LYS A C 1
ATOM 758 O O . LYS A 1 93 ? -5.633 8.394 12.087 1.00 96.44 93 LYS A O 1
ATOM 763 N N . VAL A 1 94 ? -6.139 6.807 13.584 1.00 95.94 94 VAL A N 1
ATOM 764 C CA . VAL A 1 94 ? -4.767 6.286 13.726 1.00 95.94 94 VAL A CA 1
ATOM 765 C C . VAL A 1 94 ? -4.443 5.220 12.671 1.00 95.94 94 VAL A C 1
ATOM 767 O O . VAL A 1 94 ? -3.272 5.018 12.342 1.00 95.94 94 VAL A O 1
ATOM 770 N N . MET A 1 95 ? -5.456 4.540 12.136 1.00 95.38 95 MET A N 1
ATOM 771 C CA . MET A 1 95 ? -5.303 3.595 11.029 1.00 95.38 95 MET A CA 1
ATOM 772 C C . MET A 1 95 ? -5.217 4.285 9.667 1.00 95.38 95 MET A C 1
ATOM 774 O O . MET A 1 95 ? -4.661 3.703 8.736 1.00 95.38 95 MET A O 1
ATOM 778 N N . ALA A 1 96 ? -5.694 5.527 9.554 1.00 95.25 96 ALA A N 1
ATOM 779 C CA . ALA A 1 96 ? -5.542 6.318 8.342 1.00 95.25 96 ALA A CA 1
ATOM 780 C C . ALA A 1 96 ? -4.060 6.407 7.910 1.00 95.25 96 ALA A C 1
ATOM 782 O O . ALA A 1 96 ? -3.180 6.683 8.737 1.00 95.25 96 ALA A O 1
ATOM 783 N N . PRO A 1 97 ? -3.753 6.189 6.618 1.00 94.12 97 PRO A N 1
ATOM 784 C CA . PRO A 1 97 ? -2.385 6.253 6.130 1.00 94.12 97 PRO A CA 1
ATOM 785 C C . PRO A 1 97 ? -1.832 7.670 6.289 1.00 94.12 97 PRO A C 1
ATOM 787 O O . PRO A 1 97 ? -2.501 8.666 6.009 1.00 94.12 97 PRO A O 1
ATOM 790 N N . SER A 1 98 ? -0.572 7.772 6.713 1.00 94.81 98 SER A N 1
ATOM 791 C CA . SER A 1 98 ? 0.087 9.074 6.823 1.00 94.81 98 SER A CA 1
ATOM 792 C C . SER A 1 98 ? 0.205 9.748 5.450 1.00 94.81 98 SER A C 1
ATOM 794 O O . SER A 1 98 ? 0.386 9.079 4.431 1.00 94.81 98 SER A O 1
ATOM 796 N N . ARG A 1 99 ? 0.192 11.090 5.417 1.00 96.69 99 ARG A N 1
ATOM 797 C CA . ARG A 1 99 ? 0.423 11.864 4.179 1.00 96.69 99 ARG A CA 1
ATOM 798 C C . ARG A 1 99 ? 1.711 11.438 3.468 1.00 96.69 99 ARG A C 1
ATOM 800 O O . ARG A 1 99 ? 1.737 11.343 2.246 1.00 96.69 99 ARG A O 1
ATOM 807 N N . LYS A 1 100 ? 2.751 11.119 4.245 1.00 96.75 100 LYS A N 1
ATOM 808 C CA . LYS A 1 100 ? 4.033 10.620 3.739 1.00 96.75 100 LYS A CA 1
ATOM 809 C C . LYS A 1 100 ? 3.891 9.264 3.047 1.00 96.75 100 LYS A C 1
ATOM 811 O O . LYS A 1 100 ? 4.402 9.105 1.947 1.00 96.75 100 LYS A O 1
ATOM 816 N N . LEU A 1 101 ? 3.174 8.311 3.649 1.00 96.88 101 LEU A N 1
ATOM 817 C CA . LEU A 1 101 ? 2.919 7.006 3.026 1.00 96.88 101 LEU A CA 1
ATOM 818 C C . LEU A 1 101 ? 2.132 7.159 1.717 1.00 96.88 101 LEU A C 1
ATOM 820 O O . LEU A 1 101 ? 2.473 6.536 0.716 1.00 96.88 101 LEU A O 1
ATOM 824 N N . VAL A 1 102 ? 1.120 8.032 1.699 1.00 98.00 102 VAL A N 1
ATOM 825 C CA . VAL A 1 102 ? 0.351 8.329 0.480 1.00 98.00 102 VAL A CA 1
ATOM 826 C C . VAL A 1 102 ? 1.246 8.917 -0.616 1.00 98.00 102 VAL A C 1
ATOM 828 O O . VAL A 1 102 ? 1.143 8.500 -1.767 1.00 98.00 102 VAL A O 1
ATOM 831 N N . ALA A 1 103 ? 2.136 9.854 -0.276 1.00 98.19 103 ALA A N 1
ATOM 832 C CA . ALA A 1 103 ? 3.078 10.439 -1.229 1.00 98.19 103 ALA A CA 1
ATOM 833 C C . ALA A 1 103 ? 4.047 9.390 -1.801 1.00 98.19 103 ALA A C 1
ATOM 835 O O . ALA A 1 103 ? 4.149 9.261 -3.019 1.00 98.19 103 ALA A O 1
ATOM 836 N N . VAL A 1 104 ? 4.663 8.569 -0.941 1.00 98.38 104 VAL A N 1
ATOM 837 C CA . VAL A 1 104 ? 5.582 7.496 -1.364 1.00 98.38 104 VAL A CA 1
ATOM 838 C C . VAL A 1 104 ? 4.888 6.503 -2.296 1.00 98.38 104 VAL A C 1
ATOM 840 O O . VAL A 1 104 ? 5.452 6.148 -3.325 1.00 98.38 104 VAL A O 1
ATOM 843 N N . ARG A 1 105 ? 3.640 6.109 -2.009 1.00 98.31 105 ARG A N 1
ATOM 844 C CA . ARG A 1 105 ? 2.863 5.224 -2.897 1.00 98.31 105 ARG A CA 1
ATOM 845 C C . ARG A 1 105 ? 2.607 5.840 -4.271 1.00 98.31 105 ARG A C 1
ATOM 847 O O . ARG A 1 105 ? 2.704 5.144 -5.279 1.00 98.31 105 ARG A O 1
ATOM 854 N N . LYS A 1 106 ? 2.300 7.141 -4.331 1.00 98.44 106 LYS A N 1
ATOM 855 C CA . LYS A 1 106 ? 2.121 7.856 -5.607 1.00 98.44 106 LYS A CA 1
ATOM 856 C C . LYS A 1 106 ? 3.419 7.893 -6.412 1.00 98.44 106 LYS A C 1
ATOM 858 O O . LYS A 1 106 ? 3.388 7.652 -7.618 1.00 98.44 106 LYS A O 1
ATOM 863 N N . GLU A 1 107 ? 4.539 8.176 -5.754 1.00 98.12 107 GLU A N 1
ATOM 864 C CA . GLU A 1 107 ? 5.855 8.192 -6.395 1.00 98.12 107 GLU A CA 1
ATOM 865 C C . GLU A 1 107 ? 6.279 6.806 -6.880 1.00 98.12 107 GLU A C 1
ATOM 867 O O . GLU A 1 107 ? 6.735 6.680 -8.016 1.00 98.12 107 GLU A O 1
ATOM 872 N N . LEU A 1 108 ? 6.072 5.768 -6.066 1.00 98.25 108 LEU A N 1
ATOM 873 C CA . LEU A 1 108 ? 6.355 4.380 -6.426 1.00 98.25 108 LEU A CA 1
ATOM 874 C C . LEU A 1 108 ? 5.583 3.986 -7.690 1.00 98.25 108 LEU A C 1
ATOM 876 O O . LEU A 1 108 ? 6.188 3.593 -8.686 1.00 98.25 108 LEU A O 1
ATOM 880 N N . ALA A 1 109 ? 4.270 4.228 -7.712 1.00 98.31 109 ALA A N 1
ATOM 881 C CA . ALA A 1 109 ? 3.430 3.943 -8.874 1.00 98.31 109 ALA A CA 1
ATOM 882 C C . ALA A 1 109 ? 3.824 4.759 -10.123 1.00 98.31 109 ALA A C 1
ATOM 884 O O . ALA A 1 109 ? 3.623 4.326 -11.262 1.00 98.31 109 ALA A O 1
ATOM 885 N N . ALA A 1 110 ? 4.354 5.974 -9.957 1.00 98.25 110 ALA A N 1
ATOM 886 C CA . ALA A 1 110 ? 4.882 6.754 -11.073 1.00 98.25 110 ALA A CA 1
ATOM 887 C C . ALA A 1 110 ? 6.188 6.148 -11.618 1.00 98.25 110 ALA A C 1
ATOM 889 O O . ALA A 1 110 ? 6.302 5.954 -12.831 1.00 98.25 110 ALA A O 1
ATOM 890 N N . ALA A 1 111 ? 7.125 5.793 -10.734 1.00 97.94 111 ALA A N 1
ATOM 891 C CA . ALA A 1 111 ? 8.411 5.201 -11.092 1.00 97.94 111 ALA A CA 1
ATOM 892 C C . ALA A 1 111 ? 8.250 3.827 -11.766 1.00 97.94 111 ALA A C 1
ATOM 894 O O . ALA A 1 111 ? 8.872 3.571 -12.797 1.00 97.94 111 ALA A O 1
ATOM 895 N N . GLU A 1 112 ? 7.355 2.975 -11.263 1.00 98.12 112 GLU A N 1
ATOM 896 C CA . GLU A 1 112 ? 7.037 1.675 -11.870 1.00 98.12 112 GLU A CA 1
ATOM 897 C C . GLU A 1 112 ? 6.464 1.824 -13.283 1.00 98.12 112 GLU A C 1
ATOM 899 O O . GLU A 1 112 ? 6.883 1.130 -14.217 1.00 98.12 112 GLU A O 1
ATOM 904 N N . ARG A 1 113 ? 5.534 2.771 -13.476 1.00 98.38 113 ARG A N 1
ATOM 905 C CA . ARG A 1 113 ? 4.977 3.075 -14.803 1.00 98.38 113 ARG A CA 1
ATOM 906 C C . ARG A 1 113 ? 6.045 3.593 -15.755 1.00 98.38 113 ARG A C 1
ATOM 908 O O . ARG A 1 113 ? 6.028 3.250 -16.938 1.00 98.38 113 ARG A O 1
ATOM 915 N N . GLU A 1 114 ? 6.966 4.423 -15.278 1.00 97.94 114 GLU A N 1
ATOM 916 C CA . GLU A 1 114 ? 8.081 4.902 -16.092 1.00 97.94 114 GLU A CA 1
ATOM 917 C C . GLU A 1 114 ? 9.035 3.766 -16.481 1.00 97.94 114 GLU A C 1
ATOM 919 O O . GLU A 1 114 ? 9.340 3.615 -17.665 1.00 97.94 114 GLU A O 1
ATOM 924 N N . LEU A 1 115 ? 9.418 2.904 -15.534 1.00 97.50 115 LEU A N 1
ATOM 925 C CA . LEU A 1 115 ? 10.260 1.736 -15.799 1.00 97.50 115 LEU A CA 1
ATOM 926 C C . LEU A 1 115 ? 9.612 0.789 -16.815 1.00 97.50 115 LEU A C 1
ATOM 928 O O . LEU A 1 115 ? 10.264 0.358 -17.768 1.00 97.50 115 LEU A O 1
ATOM 932 N N . LYS A 1 116 ? 8.314 0.500 -16.657 1.00 96.81 116 LYS A N 1
ATOM 933 C CA . LYS A 1 116 ? 7.553 -0.338 -17.595 1.00 96.81 116 LYS A CA 1
ATOM 934 C C . LYS A 1 116 ? 7.527 0.272 -18.997 1.00 96.81 116 LYS A C 1
ATOM 936 O O . LYS A 1 116 ? 7.740 -0.446 -19.974 1.00 96.81 116 LYS A O 1
ATOM 941 N N . ARG A 1 117 ? 7.308 1.588 -19.109 1.00 96.75 117 ARG A N 1
ATOM 942 C CA . ARG A 1 117 ? 7.327 2.303 -20.397 1.00 96.75 117 ARG A CA 1
ATOM 943 C C . ARG A 1 117 ? 8.704 2.270 -21.051 1.00 96.75 1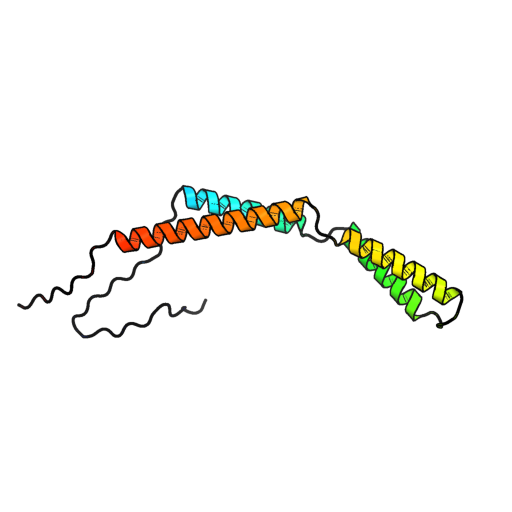17 ARG A C 1
ATOM 945 O O . ARG A 1 117 ? 8.770 1.988 -22.245 1.00 96.75 117 ARG A O 1
ATOM 952 N N . SER A 1 118 ? 9.772 2.493 -20.283 1.00 95.62 118 SER A N 1
ATOM 953 C CA . SER A 1 118 ? 11.149 2.409 -20.786 1.00 95.62 118 SER A CA 1
ATOM 954 C C . SER A 1 118 ? 11.441 1.017 -21.335 1.00 95.62 118 SER A C 1
ATOM 956 O O . SER A 1 118 ? 11.777 0.884 -22.507 1.00 95.62 118 SER A O 1
ATOM 958 N N . ARG A 1 119 ? 11.180 -0.034 -20.548 1.00 93.44 119 ARG A N 1
ATOM 959 C CA . ARG A 1 119 ? 11.411 -1.423 -20.975 1.00 93.44 119 ARG A CA 1
ATOM 960 C C . ARG A 1 119 ? 10.606 -1.793 -22.220 1.00 93.44 119 ARG A C 1
ATOM 962 O O . ARG A 1 119 ? 11.114 -2.479 -23.104 1.00 93.44 119 ARG A O 1
ATOM 969 N N . ALA A 1 120 ? 9.360 -1.326 -22.318 1.00 92.56 120 ALA A N 1
ATOM 970 C CA . ALA A 1 120 ? 8.529 -1.534 -23.501 1.00 92.56 120 ALA A CA 1
ATOM 971 C C . ALA A 1 120 ? 9.060 -0.781 -24.734 1.00 92.56 120 ALA A C 1
ATOM 973 O O . ALA A 1 120 ? 8.947 -1.279 -25.852 1.00 92.56 120 ALA A O 1
ATOM 974 N N . ALA A 1 121 ? 9.624 0.416 -24.560 1.00 91.81 121 ALA A N 1
ATOM 975 C CA . ALA A 1 121 ? 10.284 1.148 -25.637 1.00 91.81 121 ALA A CA 1
ATOM 976 C C . ALA A 1 121 ? 11.559 0.426 -26.100 1.00 91.81 121 ALA A C 1
ATOM 978 O O . ALA A 1 121 ? 11.692 0.176 -27.295 1.00 91.81 121 ALA A O 1
ATOM 979 N N . SER A 1 122 ? 12.416 -0.005 -25.169 1.00 90.06 122 SER A N 1
ATOM 980 C CA . SER A 1 122 ? 13.633 -0.779 -25.453 1.00 90.06 122 SER A CA 1
ATOM 981 C C . SER A 1 122 ? 13.320 -2.074 -26.211 1.00 90.06 122 SER A C 1
ATOM 983 O O . SER A 1 122 ? 13.952 -2.374 -27.220 1.00 90.06 122 SER A O 1
ATOM 985 N N . LEU A 1 123 ? 12.282 -2.811 -25.796 1.00 88.75 123 LEU A N 1
ATOM 986 C CA . LEU A 1 123 ? 11.841 -4.016 -26.503 1.00 88.75 123 LEU A CA 1
ATOM 987 C C . LEU A 1 123 ? 11.305 -3.707 -27.909 1.00 88.75 123 LEU A C 1
ATOM 989 O O . LEU A 1 123 ? 11.604 -4.434 -28.852 1.00 88.75 123 LEU A O 1
ATOM 993 N N . ARG A 1 124 ? 10.520 -2.635 -28.070 1.00 89.06 124 ARG A N 1
ATOM 994 C CA . ARG A 1 124 ? 10.021 -2.213 -29.390 1.00 89.06 124 ARG A CA 1
ATOM 995 C C . ARG A 1 124 ? 11.152 -1.792 -30.321 1.00 89.06 124 ARG A C 1
ATOM 997 O O . ARG A 1 124 ? 11.106 -2.146 -31.493 1.00 89.06 124 ARG A O 1
ATOM 1004 N N . ALA A 1 125 ? 12.157 -1.087 -29.810 1.00 87.38 125 ALA A N 1
ATOM 1005 C CA . ALA A 1 125 ? 13.349 -0.741 -30.573 1.00 87.38 125 ALA A CA 1
ATOM 1006 C C . ALA A 1 125 ? 14.085 -2.010 -31.025 1.00 87.38 125 ALA A C 1
ATOM 1008 O O . ALA A 1 125 ? 14.281 -2.191 -32.219 1.00 87.38 125 ALA A O 1
ATOM 1009 N N . ALA A 1 126 ? 14.351 -2.949 -30.108 1.00 85.62 126 ALA A N 1
ATOM 1010 C CA . ALA A 1 126 ? 14.997 -4.223 -30.434 1.00 85.62 126 ALA A CA 1
ATOM 1011 C C . ALA A 1 126 ? 14.230 -5.044 -31.489 1.00 85.62 126 ALA A C 1
ATOM 1013 O O . ALA A 1 126 ? 14.848 -5.695 -32.327 1.00 85.62 126 ALA A O 1
ATOM 1014 N N . ARG A 1 127 ? 12.889 -4.989 -31.476 1.00 81.56 127 ARG A N 1
ATOM 1015 C CA . ARG A 1 127 ? 12.043 -5.607 -32.511 1.00 81.56 127 ARG A CA 1
ATOM 1016 C C . ARG A 1 127 ? 12.171 -4.931 -33.877 1.00 81.56 127 ARG A C 1
ATOM 1018 O O . ARG A 1 127 ? 12.144 -5.631 -34.874 1.00 81.56 127 ARG A O 1
ATOM 1025 N N . ARG A 1 128 ? 12.307 -3.602 -33.924 1.00 82.69 128 ARG A N 1
ATOM 1026 C CA . ARG A 1 128 ? 12.428 -2.827 -35.175 1.00 82.69 128 ARG A CA 1
ATOM 1027 C C . ARG A 1 128 ? 13.821 -2.890 -35.797 1.00 82.69 128 ARG A C 1
ATOM 1029 O O . ARG A 1 128 ? 13.946 -2.770 -37.004 1.00 82.69 128 ARG A O 1
ATOM 1036 N N . SER A 1 129 ? 14.865 -3.038 -34.984 1.00 71.44 129 SER A N 1
ATOM 1037 C CA . SER A 1 129 ? 16.261 -3.049 -35.444 1.00 71.44 129 SER A CA 1
ATOM 1038 C C . SER A 1 129 ? 16.667 -4.323 -36.188 1.00 71.44 129 SER A C 1
ATOM 1040 O O . SER A 1 129 ? 17.809 -4.416 -36.630 1.00 71.44 129 SER A O 1
ATOM 1042 N N . ARG A 1 130 ? 15.779 -5.318 -36.305 1.00 61.47 130 ARG A N 1
ATOM 1043 C CA . ARG A 1 130 ? 16.025 -6.512 -37.113 1.00 61.47 130 ARG A CA 1
ATOM 1044 C C . ARG A 1 130 ? 15.222 -6.410 -38.407 1.00 61.47 130 ARG A C 1
ATOM 1046 O O . ARG A 1 130 ? 14.030 -6.124 -38.315 1.00 61.47 130 ARG A O 1
ATOM 1053 N N . PRO A 1 131 ? 15.857 -6.612 -39.577 1.00 53.88 131 PRO A N 1
ATOM 1054 C CA . PRO A 1 131 ? 15.128 -6.657 -40.835 1.00 53.88 131 PRO A CA 1
ATOM 1055 C C . PRO A 1 131 ? 14.045 -7.729 -40.729 1.00 53.88 131 PRO A C 1
ATOM 1057 O O . PRO A 1 131 ? 14.276 -8.767 -40.097 1.00 53.88 131 PRO A O 1
ATOM 1060 N N . ASP A 1 132 ? 12.876 -7.453 -41.313 1.00 51.44 132 ASP A N 1
ATOM 1061 C CA . ASP A 1 132 ? 11.818 -8.445 -41.478 1.00 51.44 132 ASP A CA 1
ATOM 1062 C C . ASP A 1 132 ? 12.459 -9.754 -41.923 1.00 51.44 132 ASP A C 1
ATOM 1064 O O . ASP A 1 132 ? 13.304 -9.761 -42.828 1.00 51.44 132 ASP A O 1
ATOM 1068 N N . ALA A 1 133 ? 12.085 -10.852 -41.264 1.00 48.34 133 ALA A N 1
ATOM 1069 C CA . ALA A 1 133 ? 12.365 -12.189 -41.749 1.00 48.34 133 ALA A CA 1
ATOM 1070 C C . ALA A 1 133 ? 11.681 -12.312 -43.115 1.00 48.34 133 ALA A C 1
ATOM 1072 O O . ALA A 1 133 ? 10.542 -12.746 -43.238 1.00 48.34 133 ALA A O 1
ATOM 1073 N N . THR A 1 134 ? 12.369 -11.825 -44.142 1.00 44.34 134 THR A N 1
ATOM 1074 C CA . THR A 1 134 ? 11.983 -11.966 -45.527 1.00 44.34 134 THR A CA 1
ATOM 1075 C C . THR A 1 134 ? 12.138 -13.447 -45.779 1.00 44.34 134 THR A C 1
ATOM 1077 O O . THR A 1 134 ? 13.244 -13.978 -45.659 1.00 44.34 134 THR A O 1
ATOM 1080 N N . THR A 1 135 ? 11.034 -14.125 -46.063 1.00 47.53 135 THR A N 1
ATOM 1081 C CA . THR A 1 135 ? 11.038 -15.482 -46.587 1.00 47.53 135 THR A CA 1
ATOM 1082 C C . THR A 1 135 ? 11.963 -15.504 -47.805 1.00 47.53 135 THR A C 1
ATOM 1084 O O . THR A 1 135 ? 11.582 -15.100 -48.899 1.00 47.53 135 THR A O 1
ATOM 1087 N N . ARG A 1 136 ? 13.220 -15.911 -47.619 1.00 40.56 136 ARG A N 1
ATOM 1088 C CA . ARG A 1 136 ? 14.141 -16.231 -48.706 1.00 40.56 136 ARG A CA 1
ATOM 1089 C C . ARG A 1 136 ? 14.214 -17.740 -48.764 1.00 40.56 136 ARG A C 1
ATOM 1091 O O . ARG A 1 136 ? 15.012 -18.366 -48.074 1.00 40.56 136 ARG A O 1
ATOM 1098 N N . VAL A 1 137 ? 13.336 -18.307 -49.582 1.00 41.59 137 VAL A N 1
ATOM 1099 C CA . VAL A 1 137 ? 13.497 -19.677 -50.050 1.00 41.59 137 VAL A CA 1
ATOM 1100 C C . VAL A 1 137 ? 14.716 -19.671 -50.969 1.00 41.59 137 VAL A C 1
ATOM 1102 O O . VAL A 1 137 ? 14.668 -19.123 -52.067 1.00 41.59 137 VAL A O 1
ATOM 1105 N N . VAL A 1 138 ? 15.839 -20.198 -50.487 1.00 31.80 138 VAL A N 1
ATOM 1106 C CA . VAL A 1 138 ? 16.996 -20.495 -51.335 1.00 31.80 138 VAL A CA 1
ATOM 1107 C C . VAL A 1 138 ? 16.859 -21.957 -51.738 1.00 31.80 138 VAL A C 1
ATOM 1109 O O . VAL A 1 138 ? 17.088 -22.840 -50.917 1.00 31.80 138 VAL A O 1
ATOM 1112 N N . TYR A 1 139 ? 16.453 -22.208 -52.982 1.00 31.72 139 TYR A N 1
ATOM 1113 C CA . TYR A 1 139 ? 16.610 -23.525 -53.592 1.00 31.72 139 TYR A CA 1
ATOM 1114 C C . TYR A 1 139 ? 18.047 -23.656 -54.109 1.00 31.72 139 TYR A C 1
ATOM 1116 O O . TYR A 1 139 ? 18.546 -22.764 -54.801 1.00 31.72 139 TYR A O 1
ATOM 1124 N N . ARG A 1 140 ? 18.700 -24.766 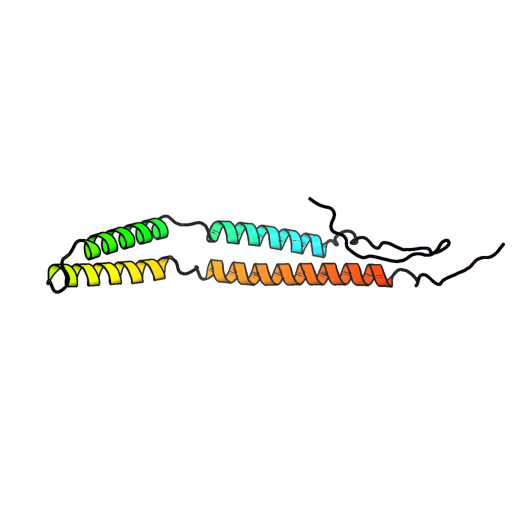-53.771 1.00 32.72 140 ARG A N 1
ATOM 1125 C CA . ARG A 1 140 ? 19.758 -25.371 -54.580 1.00 32.72 140 ARG A CA 1
ATOM 1126 C C . ARG A 1 140 ? 19.366 -26.808 -54.851 1.00 32.72 140 ARG A C 1
ATOM 1128 O O . ARG A 1 140 ? 18.846 -27.435 -53.902 1.00 32.72 140 ARG A O 1
#